Protein AF-A0A556C5S2-F1 (afdb_monomer_lite)

Structure (mmCIF, N/CA/C/O backbone):
data_AF-A0A556C5S2-F1
#
_entry.id   AF-A0A556C5S2-F1
#
loop_
_atom_site.group_PDB
_atom_site.id
_atom_site.type_symbol
_atom_site.label_atom_id
_atom_site.label_alt_id
_atom_site.label_comp_id
_atom_site.label_asym_id
_atom_site.label_entity_id
_atom_site.label_seq_id
_atom_site.pdbx_PDB_ins_code
_atom_site.Cartn_x
_atom_site.Cartn_y
_atom_site.Cartn_z
_atom_site.occupancy
_atom_site.B_iso_or_equiv
_atom_site.auth_seq_id
_atom_site.auth_comp_id
_atom_site.auth_asym_id
_atom_site.auth_atom_id
_atom_site.pdbx_PDB_model_num
ATOM 1 N N . MET A 1 1 ? 40.911 -49.794 43.226 1.00 36.56 1 MET A N 1
ATOM 2 C CA . MET A 1 1 ? 41.408 -48.899 42.159 1.00 36.56 1 MET A CA 1
ATOM 3 C C . MET A 1 1 ? 40.813 -49.368 40.838 1.00 36.56 1 MET A C 1
ATOM 5 O O . MET A 1 1 ? 40.883 -50.561 40.604 1.00 36.56 1 MET A O 1
ATOM 9 N N . LEU A 1 2 ? 40.166 -48.443 40.106 1.00 33.31 2 LEU A N 1
ATOM 10 C CA . LEU A 1 2 ? 39.934 -48.331 38.644 1.00 33.31 2 LEU A CA 1
ATOM 11 C C . LEU A 1 2 ? 39.933 -49.616 37.773 1.00 33.31 2 LEU A C 1
ATOM 13 O O . LEU A 1 2 ? 40.847 -50.414 37.868 1.00 33.31 2 LEU A O 1
ATOM 17 N N . ALA A 1 3 ? 39.048 -49.847 36.799 1.00 37.06 3 ALA A N 1
ATOM 18 C CA . ALA A 1 3 ? 38.045 -49.021 36.130 1.00 37.06 3 ALA A CA 1
ATOM 19 C C . ALA A 1 3 ? 37.065 -49.948 35.378 1.00 37.06 3 ALA A C 1
ATOM 21 O O . ALA A 1 3 ? 37.496 -50.888 34.716 1.00 37.06 3 ALA A O 1
ATOM 22 N N . ALA A 1 4 ? 35.763 -49.660 35.432 1.00 37.03 4 ALA A N 1
ATOM 23 C CA . ALA A 1 4 ? 34.774 -50.252 34.535 1.00 37.03 4 ALA A CA 1
ATOM 24 C C . ALA A 1 4 ? 34.407 -49.207 33.471 1.00 37.03 4 ALA A C 1
ATOM 26 O O . ALA A 1 4 ? 33.633 -48.288 33.726 1.00 37.03 4 ALA A O 1
ATOM 27 N N . CYS A 1 5 ? 35.011 -49.328 32.290 1.00 39.31 5 CYS A N 1
ATOM 28 C CA . CYS A 1 5 ? 34.626 -48.593 31.089 1.00 39.31 5 CYS A CA 1
ATOM 29 C C . CYS A 1 5 ? 33.773 -49.514 30.221 1.00 39.31 5 CYS A C 1
ATOM 31 O O . CYS A 1 5 ? 34.324 -50.400 29.579 1.00 39.31 5 CYS A O 1
ATOM 33 N N . ALA A 1 6 ? 32.459 -49.298 30.190 1.00 42.72 6 ALA A N 1
ATOM 34 C CA . ALA A 1 6 ? 31.606 -49.628 29.047 1.00 42.72 6 ALA A CA 1
ATOM 35 C C . ALA A 1 6 ? 30.166 -49.203 29.338 1.00 42.72 6 ALA A C 1
ATOM 37 O O . ALA A 1 6 ? 29.464 -49.928 30.029 1.00 42.72 6 ALA A O 1
ATOM 38 N N . ILE A 1 7 ? 29.709 -48.093 28.751 1.00 46.59 7 ILE A N 1
ATOM 39 C CA . ILE A 1 7 ? 28.380 -48.049 28.125 1.00 46.59 7 ILE A CA 1
ATOM 40 C C . ILE A 1 7 ? 28.509 -47.218 26.844 1.00 46.59 7 ILE A C 1
ATOM 42 O O . ILE A 1 7 ? 28.596 -45.991 26.870 1.00 46.59 7 ILE A O 1
ATOM 46 N N . LEU A 1 8 ? 28.542 -47.925 25.715 1.00 37.91 8 LEU A N 1
ATOM 47 C CA . LEU A 1 8 ? 28.258 -47.392 24.388 1.00 37.91 8 LEU A CA 1
ATOM 48 C C . LEU A 1 8 ? 26.790 -46.951 24.361 1.00 37.91 8 LEU A C 1
ATOM 50 O O . LEU A 1 8 ? 25.894 -47.785 24.262 1.00 37.91 8 LEU A O 1
ATOM 54 N N . PHE A 1 9 ? 26.534 -45.646 24.433 1.00 40.34 9 PHE A N 1
ATOM 55 C CA . PHE A 1 9 ? 25.239 -45.099 24.040 1.00 40.34 9 PHE A CA 1
ATOM 56 C C . PHE A 1 9 ? 25.239 -44.868 22.527 1.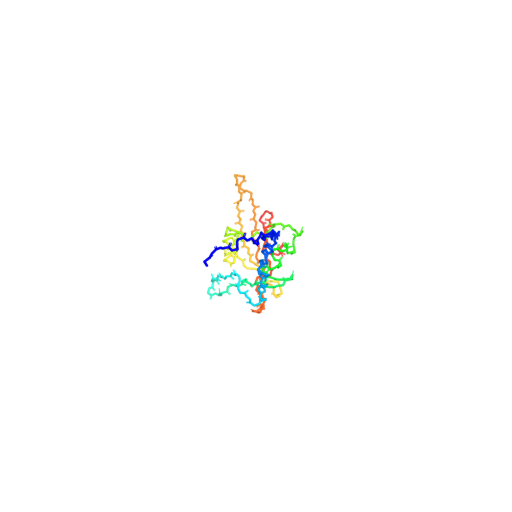00 40.34 9 PHE A C 1
ATOM 58 O O . PHE A 1 9 ? 25.646 -43.820 22.031 1.00 40.34 9 PHE A O 1
ATOM 65 N N . THR A 1 10 ? 24.740 -45.854 21.783 1.00 47.59 10 THR A N 1
ATOM 66 C CA . THR A 1 10 ? 24.190 -45.642 20.440 1.00 47.59 10 THR A CA 1
ATOM 67 C C . THR A 1 10 ? 22.848 -44.922 20.580 1.00 47.59 10 THR A C 1
ATOM 69 O O . THR A 1 10 ? 21.783 -45.533 20.546 1.00 47.59 10 THR A O 1
ATOM 72 N N . GLY A 1 11 ? 22.905 -43.611 20.813 1.00 40.44 11 GLY A N 1
ATOM 73 C CA . GLY A 1 11 ? 21.749 -42.721 20.785 1.00 40.44 11 GLY A CA 1
ATOM 74 C C . GLY A 1 11 ? 21.577 -42.156 19.384 1.00 40.44 11 GLY A C 1
ATOM 75 O O . GLY A 1 11 ? 22.234 -41.188 19.013 1.00 40.44 11 GLY A O 1
ATOM 76 N N . VAL A 1 12 ? 20.715 -42.802 18.604 1.00 48.66 12 VAL A N 1
ATOM 77 C CA . VAL A 1 12 ? 20.271 -42.359 17.282 1.00 48.66 12 VAL A CA 1
ATOM 78 C C . VAL A 1 12 ? 19.737 -40.932 17.392 1.00 48.66 12 VAL A C 1
ATOM 80 O O . VAL A 1 12 ? 18.903 -40.630 18.246 1.00 48.66 12 VAL A O 1
ATOM 83 N N . GLY A 1 13 ? 20.260 -40.051 16.542 1.00 45.00 13 GLY A N 1
ATOM 84 C CA . GLY A 1 13 ? 19.882 -38.651 16.504 1.00 45.00 13 GLY A CA 1
ATOM 85 C C . GLY A 1 13 ? 18.389 -38.466 16.263 1.00 45.00 13 GLY A C 1
ATOM 86 O O . GLY A 1 13 ? 17.828 -38.989 15.308 1.00 45.00 13 GLY A O 1
ATOM 87 N N . LEU A 1 14 ? 17.778 -37.643 17.104 1.00 43.16 14 LEU A N 1
ATOM 88 C CA . LEU A 1 14 ? 16.599 -36.870 16.757 1.00 43.16 14 LEU A CA 1
ATOM 89 C C . LEU A 1 14 ? 16.687 -35.549 17.529 1.00 43.16 14 LEU A C 1
ATOM 91 O O . LEU A 1 14 ? 15.924 -35.283 18.454 1.00 43.16 14 LEU A O 1
ATOM 95 N N . SER A 1 15 ? 17.635 -34.690 17.137 1.00 42.41 15 SER A N 1
ATOM 96 C CA . SER A 1 15 ? 17.422 -33.252 17.308 1.00 42.41 15 SER A CA 1
ATOM 97 C C . SER A 1 15 ? 16.277 -32.885 16.375 1.00 42.41 15 SER A C 1
ATOM 99 O O . SER A 1 15 ? 16.478 -32.469 15.237 1.00 42.41 15 SER A O 1
ATOM 101 N N . ALA A 1 16 ? 15.047 -33.113 16.833 1.00 44.84 16 ALA A N 1
ATOM 102 C CA . ALA A 1 16 ? 13.937 -32.331 16.348 1.00 44.84 16 ALA A CA 1
ATOM 103 C C . ALA A 1 16 ? 14.268 -30.899 16.766 1.00 44.84 16 ALA A C 1
ATOM 105 O O . ALA A 1 16 ? 14.037 -30.508 17.910 1.00 44.84 16 ALA A O 1
ATOM 106 N N . ASP A 1 17 ? 14.869 -30.144 15.848 1.00 46.56 17 ASP A N 1
ATOM 107 C CA . ASP A 1 17 ? 14.820 -28.693 15.866 1.00 46.56 17 ASP A CA 1
ATOM 108 C C . ASP A 1 17 ? 13.334 -28.322 15.848 1.00 46.56 17 ASP A C 1
ATOM 110 O O . ASP A 1 17 ? 12.724 -28.093 14.800 1.00 46.56 17 ASP A O 1
ATOM 114 N N . ILE A 1 18 ? 12.715 -28.320 17.030 1.00 49.09 18 ILE A N 1
ATOM 115 C CA . ILE A 1 18 ? 11.437 -27.674 17.273 1.00 49.09 18 ILE A CA 1
ATOM 116 C C . ILE A 1 18 ? 11.760 -26.193 17.142 1.00 49.09 18 ILE A C 1
ATOM 118 O O . ILE A 1 18 ? 12.016 -25.493 18.120 1.00 49.09 18 ILE A O 1
ATOM 122 N N . GLN A 1 19 ? 11.812 -25.717 15.898 1.00 41.53 19 GLN A N 1
ATOM 123 C CA . GLN A 1 19 ? 11.779 -24.295 15.640 1.00 41.53 19 GLN A CA 1
ATOM 124 C C . GLN A 1 19 ? 10.515 -23.787 16.336 1.00 41.53 19 GLN A C 1
ATOM 126 O O . GLN A 1 19 ? 9.430 -24.322 16.069 1.00 41.53 19 GLN A O 1
ATO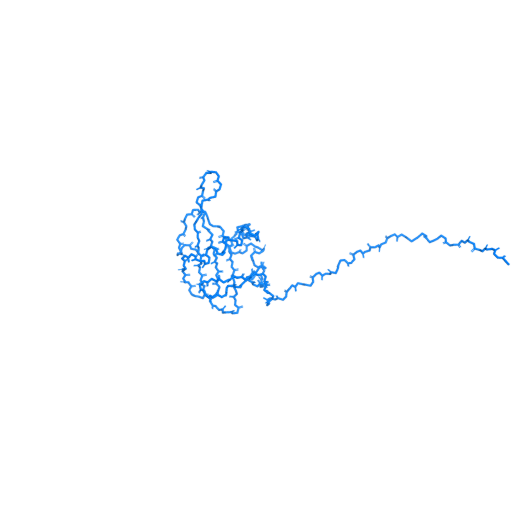M 131 N N . PRO A 1 20 ? 10.622 -22.824 17.268 1.00 50.91 20 PRO A N 1
ATOM 132 C CA . PRO A 1 20 ? 9.451 -22.298 17.940 1.00 50.91 20 PRO A CA 1
ATOM 133 C C . PRO A 1 20 ? 8.483 -21.840 16.856 1.00 50.91 20 PRO A C 1
ATOM 135 O O . PRO A 1 20 ? 8.859 -21.066 15.975 1.00 50.91 20 PRO A O 1
ATOM 138 N N . VAL A 1 21 ? 7.255 -22.367 16.885 1.00 56.72 21 VAL A N 1
ATOM 139 C CA . VAL A 1 21 ? 6.192 -21.948 15.972 1.00 56.72 21 VAL A CA 1
ATOM 140 C C . VAL A 1 21 ? 6.058 -20.442 16.139 1.00 56.72 21 VAL A C 1
ATOM 142 O O . VAL A 1 21 ? 5.541 -19.969 17.150 1.00 56.72 21 VAL A O 1
ATOM 145 N N . GLU A 1 22 ? 6.592 -19.692 15.178 1.00 59.31 22 GLU A N 1
ATOM 146 C CA . GLU A 1 22 ? 6.669 -18.242 15.249 1.00 59.31 22 GLU A CA 1
ATOM 147 C C . GLU A 1 22 ? 5.240 -17.713 15.425 1.00 59.31 22 GLU A C 1
ATOM 149 O O . GLU A 1 22 ? 4.379 -17.857 14.545 1.00 59.31 22 GLU A O 1
ATOM 154 N N . ALA A 1 23 ? 4.944 -17.194 16.619 1.00 70.81 23 ALA A N 1
ATOM 155 C CA . ALA A 1 23 ? 3.593 -16.802 16.974 1.00 70.81 23 ALA A CA 1
ATOM 156 C C . ALA A 1 23 ? 3.117 -15.733 15.985 1.00 70.81 23 ALA A C 1
ATOM 158 O O . ALA A 1 23 ? 3.721 -14.666 15.853 1.00 70.81 23 ALA A O 1
ATOM 159 N N . LYS A 1 24 ? 2.025 -16.018 15.264 1.00 72.00 24 LYS A N 1
ATOM 160 C CA . LYS A 1 24 ? 1.499 -15.084 14.263 1.00 72.00 24 LYS A CA 1
ATOM 161 C C . LYS A 1 24 ? 1.195 -13.738 14.937 1.00 72.00 24 LYS A C 1
ATOM 163 O O . LYS A 1 24 ? 0.477 -13.720 15.940 1.00 72.00 24 LYS A O 1
ATOM 168 N N . PRO A 1 25 ? 1.678 -12.609 14.385 1.00 82.56 25 PRO A N 1
ATOM 169 C CA . PRO A 1 25 ? 1.417 -11.298 14.961 1.00 82.56 25 PRO A CA 1
ATOM 170 C C . PRO A 1 25 ? -0.085 -11.026 15.089 1.00 82.56 25 PRO A C 1
ATOM 172 O O . PRO A 1 25 ? -0.876 -11.379 14.210 1.00 82.56 25 PRO A O 1
ATOM 175 N N . LYS A 1 26 ? -0.491 -10.342 16.164 1.00 83.75 26 LYS A N 1
ATOM 176 C CA . LYS A 1 26 ? -1.882 -9.904 16.342 1.00 83.75 26 LYS A CA 1
ATOM 177 C C . LYS A 1 26 ? -2.275 -8.936 15.219 1.00 83.75 26 LYS A C 1
ATOM 179 O O . LYS A 1 26 ? -1.449 -8.196 14.687 1.00 83.75 26 LYS A O 1
ATOM 184 N N . SER A 1 27 ? -3.564 -8.867 14.885 1.00 78.75 27 SER A N 1
ATOM 185 C CA . SER A 1 27 ? -4.074 -7.960 13.837 1.00 78.75 27 SER A CA 1
ATOM 186 C C . SER A 1 27 ? -3.800 -6.474 14.124 1.00 78.75 27 SER A C 1
ATOM 188 O O . SER A 1 27 ? -3.775 -5.659 13.198 1.00 78.75 27 SER A O 1
ATOM 190 N N . SER A 1 28 ? -3.555 -6.124 15.390 1.00 80.50 28 SER A N 1
ATOM 191 C CA . SER A 1 28 ? -3.133 -4.800 15.842 1.00 80.50 28 SER A CA 1
ATOM 192 C C . SER A 1 28 ? -1.649 -4.503 15.596 1.00 80.50 28 SER A C 1
ATOM 194 O O . SER A 1 28 ? -1.299 -3.323 15.552 1.00 80.50 28 SER A O 1
ATOM 196 N N . THR A 1 29 ? -0.790 -5.503 15.379 1.00 87.75 29 THR A N 1
ATOM 197 C CA . THR A 1 29 ? 0.650 -5.302 15.162 1.00 87.75 29 THR A CA 1
ATOM 198 C C . THR A 1 29 ? 0.894 -4.427 13.936 1.00 87.75 29 THR A C 1
ATOM 200 O O . THR A 1 29 ? 0.391 -4.705 12.844 1.00 87.75 29 THR A O 1
ATOM 203 N N . VAL A 1 30 ? 1.656 -3.347 14.117 1.00 87.56 30 VAL A N 1
ATOM 204 C CA . VAL A 1 30 ? 2.048 -2.429 13.043 1.00 87.56 30 VAL A CA 1
ATOM 205 C C . VAL A 1 30 ? 3.231 -3.024 12.288 1.00 87.56 30 VAL A C 1
ATOM 207 O O . VAL A 1 30 ? 4.273 -3.277 12.874 1.00 87.56 30 VAL A O 1
ATOM 210 N N . MET A 1 31 ? 3.068 -3.223 10.981 1.00 88.50 31 MET A N 1
ATOM 211 C CA . MET A 1 31 ? 4.098 -3.782 10.096 1.00 88.50 31 MET A CA 1
ATOM 212 C C . MET A 1 31 ? 4.843 -2.692 9.322 1.00 88.50 31 MET A C 1
ATOM 214 O O . MET A 1 31 ? 5.988 -2.875 8.927 1.00 88.50 31 MET A O 1
ATOM 218 N N . TRP A 1 32 ? 4.180 -1.564 9.056 1.00 87.50 32 TRP A N 1
ATOM 219 C CA . TRP A 1 32 ? 4.777 -0.412 8.385 1.00 87.50 32 TRP A CA 1
ATOM 220 C C . TRP A 1 32 ? 4.011 0.861 8.740 1.00 87.50 32 TRP A C 1
ATOM 222 O O . TRP A 1 32 ? 2.794 0.832 8.935 1.00 87.50 32 TRP A O 1
ATOM 232 N N . SER A 1 33 ? 4.705 1.995 8.800 1.00 86.38 33 SER A N 1
ATOM 233 C CA . SER A 1 33 ? 4.067 3.300 8.949 1.00 86.38 33 SER A CA 1
ATOM 234 C C . SER A 1 33 ? 4.810 4.389 8.177 1.00 86.38 33 SER A C 1
ATOM 236 O O . SER A 1 33 ? 6.010 4.287 7.925 1.00 86.38 33 SER A O 1
ATOM 238 N N . ALA A 1 34 ? 4.089 5.438 7.786 1.00 84.94 34 ALA A N 1
ATOM 239 C CA . ALA A 1 34 ? 4.675 6.629 7.183 1.00 84.94 34 ALA A CA 1
ATOM 240 C C . ALA A 1 34 ? 3.869 7.882 7.521 1.00 84.94 34 ALA A C 1
ATOM 242 O O . ALA A 1 34 ? 2.639 7.857 7.572 1.00 84.94 34 ALA A O 1
ATOM 243 N N . LYS A 1 35 ? 4.562 9.010 7.682 1.00 84.50 35 LYS A N 1
ATOM 244 C CA . LYS A 1 35 ? 3.937 10.335 7.723 1.00 84.50 35 LYS A CA 1
ATOM 245 C C . LYS A 1 35 ? 3.612 10.790 6.300 1.00 84.50 35 LYS A C 1
ATOM 247 O O . LYS A 1 35 ? 4.497 10.845 5.450 1.00 84.50 35 LYS A O 1
ATOM 252 N N . ILE A 1 36 ? 2.343 11.101 6.058 1.00 78.00 36 ILE A N 1
ATOM 253 C CA . ILE A 1 36 ? 1.774 11.525 4.777 1.00 78.00 36 ILE A CA 1
ATOM 254 C C . ILE A 1 36 ? 0.917 12.765 5.041 1.00 78.00 36 ILE A C 1
ATOM 256 O O . ILE A 1 36 ? -0.117 12.665 5.704 1.00 78.00 36 ILE A O 1
ATOM 260 N N . LYS A 1 37 ? 1.329 13.934 4.531 1.00 75.06 37 LYS A N 1
ATOM 261 C CA . LYS A 1 37 ? 0.588 15.209 4.669 1.00 75.06 37 LYS A CA 1
ATOM 262 C C . LYS A 1 37 ? 0.128 15.479 6.118 1.00 75.06 37 LYS A C 1
ATOM 264 O O . LYS A 1 37 ? -1.057 15.670 6.378 1.00 75.06 37 LYS A O 1
ATOM 269 N N . GLY A 1 38 ? 1.055 15.366 7.073 1.00 78.75 38 GLY A N 1
ATOM 270 C CA . GLY A 1 38 ? 0.797 15.559 8.510 1.00 78.75 38 GLY A CA 1
ATOM 271 C C . GLY A 1 38 ? 0.060 14.413 9.223 1.00 78.75 38 GLY A C 1
ATOM 272 O O . GLY A 1 38 ? -0.063 14.435 10.443 1.00 78.75 38 GLY A O 1
ATOM 273 N N . LYS A 1 39 ? -0.403 13.376 8.511 1.00 78.81 39 LYS A N 1
ATOM 274 C CA . LYS A 1 39 ? -1.126 12.226 9.088 1.00 78.81 39 LYS A CA 1
ATOM 275 C C . LYS A 1 39 ? -0.279 10.957 9.036 1.00 78.81 39 LYS A C 1
ATOM 277 O O . LYS A 1 39 ? 0.490 10.758 8.102 1.00 78.81 39 LYS A O 1
ATOM 282 N N . THR A 1 40 ? -0.423 10.071 10.020 1.00 83.31 40 THR A N 1
ATOM 283 C CA . THR A 1 40 ? 0.257 8.766 10.005 1.00 83.31 40 THR A CA 1
ATOM 284 C C . THR A 1 40 ? -0.578 7.749 9.220 1.00 83.31 40 THR A C 1
ATOM 286 O O . THR A 1 40 ? -1.704 7.437 9.603 1.00 83.31 40 THR A O 1
ATOM 289 N N . ALA A 1 41 ? -0.024 7.222 8.130 1.00 83.50 41 ALA A N 1
ATOM 290 C CA . ALA A 1 41 ? -0.505 6.015 7.468 1.00 83.50 41 ALA A CA 1
ATOM 291 C C . ALA A 1 41 ? 0.130 4.790 8.136 1.00 83.50 41 ALA A C 1
ATOM 293 O O . ALA A 1 41 ? 1.321 4.799 8.439 1.00 83.50 41 ALA A O 1
ATOM 294 N N . ILE A 1 42 ? -0.663 3.748 8.373 1.00 86.12 42 ILE A N 1
ATOM 295 C CA . ILE A 1 42 ? -0.280 2.540 9.102 1.00 86.12 42 ILE A CA 1
ATOM 296 C C . ILE A 1 42 ? -0.748 1.314 8.311 1.00 86.12 42 ILE A C 1
ATOM 298 O O . ILE A 1 42 ? -1.925 1.165 7.970 1.00 86.12 42 ILE A O 1
ATOM 302 N N . LEU A 1 43 ? 0.182 0.402 8.061 1.00 86.62 43 LEU A N 1
ATOM 303 C CA . LEU A 1 43 ? -0.088 -0.971 7.667 1.00 86.62 43 LEU A CA 1
ATOM 304 C C . LEU A 1 43 ? 0.028 -1.849 8.910 1.00 86.62 43 LEU A C 1
ATOM 306 O O . LEU A 1 43 ? 1.063 -1.859 9.573 1.00 86.62 43 LEU A O 1
ATOM 310 N N . ARG A 1 44 ? -1.023 -2.609 9.205 1.00 86.69 44 ARG A N 1
ATOM 311 C CA . ARG A 1 44 ? -1.015 -3.617 10.270 1.00 86.69 44 ARG A CA 1
ATOM 312 C C . ARG A 1 44 ? -0.948 -5.020 9.683 1.00 86.69 44 ARG A C 1
ATOM 314 O O . ARG A 1 44 ? -1.202 -5.185 8.488 1.00 86.69 44 ARG A O 1
ATOM 321 N N . TYR A 1 45 ? -0.672 -6.018 10.521 1.00 85.75 45 TYR A N 1
ATOM 322 C CA . TYR A 1 45 ? -0.682 -7.424 10.111 1.00 85.75 45 TYR A CA 1
ATOM 323 C C . TYR A 1 45 ? -2.018 -7.807 9.453 1.00 85.75 45 TYR A C 1
ATOM 325 O O . TYR A 1 45 ? -2.045 -8.432 8.391 1.00 85.75 45 TYR A O 1
ATOM 333 N N . GLY A 1 46 ? -3.123 -7.312 10.019 1.00 85.56 46 GLY A N 1
ATOM 334 C CA . GLY A 1 46 ? -4.455 -7.408 9.430 1.00 85.56 46 GLY A CA 1
ATOM 335 C C . GLY A 1 46 ? -5.017 -8.827 9.382 1.00 85.56 46 GLY A C 1
ATOM 336 O O . GLY A 1 46 ? -4.674 -9.672 10.202 1.00 85.56 46 GLY A O 1
ATOM 337 N N . THR A 1 47 ? -5.926 -9.073 8.441 1.00 83.31 47 THR A N 1
ATOM 338 C CA . THR A 1 47 ? -6.611 -10.362 8.237 1.00 83.31 47 THR A CA 1
ATOM 339 C C . THR A 1 47 ? -6.491 -10.800 6.776 1.00 83.31 47 THR A C 1
ATOM 341 O O . THR A 1 47 ? -5.905 -10.103 5.951 1.00 83.31 47 THR A O 1
ATOM 344 N N . LYS A 1 48 ? -7.104 -11.927 6.392 1.00 82.06 48 LYS A N 1
ATOM 345 C CA . LYS A 1 48 ? -7.205 -12.317 4.972 1.00 82.06 48 LYS A CA 1
ATOM 346 C C . LYS A 1 48 ? -7.943 -11.285 4.099 1.00 82.06 48 LYS A C 1
ATOM 348 O O . LYS A 1 48 ? -7.781 -11.309 2.883 1.00 82.06 48 LYS A O 1
ATOM 353 N N . ASN A 1 49 ? -8.713 -10.3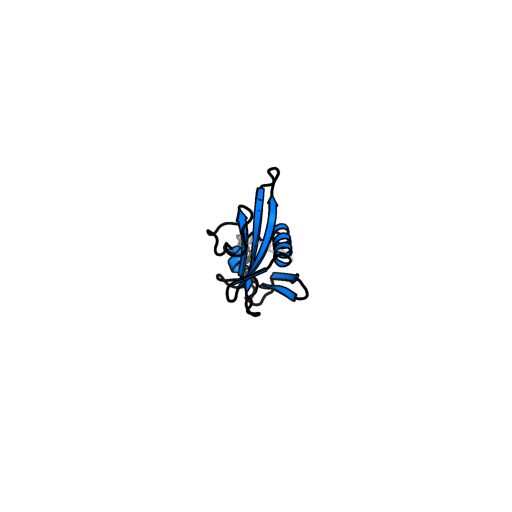78 4.706 1.00 80.38 49 ASN A N 1
ATOM 354 C CA . ASN A 1 49 ? -9.547 -9.396 4.009 1.00 80.38 49 ASN A CA 1
ATOM 355 C C . ASN A 1 49 ? -8.917 -7.993 3.926 1.00 80.38 49 ASN A C 1
ATOM 357 O O . ASN A 1 49 ? -9.380 -7.174 3.138 1.00 80.38 49 ASN A O 1
ATOM 361 N N . TRP A 1 50 ? -7.902 -7.683 4.742 1.00 83.31 50 TRP A N 1
ATOM 362 C CA . TRP A 1 50 ? -7.240 -6.371 4.752 1.00 83.31 50 TRP A CA 1
ATOM 363 C C . TRP A 1 50 ? -5.854 -6.425 5.412 1.00 83.31 50 TRP A C 1
ATOM 365 O O . TRP A 1 50 ? -5.582 -7.307 6.223 1.00 83.31 50 TRP A O 1
ATOM 375 N N . GLY A 1 51 ? -4.993 -5.443 5.140 1.00 84.25 51 GLY A N 1
ATOM 376 C CA . GLY A 1 51 ? -3.685 -5.321 5.791 1.00 84.25 51 GLY A CA 1
ATOM 377 C C . GLY A 1 51 ? -2.605 -6.208 5.174 1.00 84.25 51 GLY A C 1
ATOM 378 O O . GLY A 1 51 ? -2.738 -6.702 4.055 1.00 84.25 51 GLY A O 1
ATOM 379 N N . TYR A 1 52 ? -1.506 -6.393 5.902 1.00 86.44 52 TYR A N 1
ATOM 380 C CA . TYR A 1 52 ? -0.311 -7.084 5.411 1.00 86.44 52 TYR A CA 1
ATOM 381 C C . TYR A 1 52 ? -0.617 -8.519 4.970 1.00 86.44 52 TYR A C 1
ATOM 383 O O . TYR A 1 52 ? -0.188 -8.932 3.897 1.00 86.44 52 TYR A O 1
ATOM 391 N N . THR A 1 53 ? -1.426 -9.252 5.739 1.00 85.69 53 THR A N 1
ATOM 392 C CA . THR A 1 53 ? -1.846 -10.624 5.416 1.00 85.69 53 THR A CA 1
ATOM 393 C C . THR A 1 53 ? -2.625 -10.688 4.104 1.00 85.69 53 THR A C 1
ATOM 395 O O . THR A 1 53 ? -2.377 -11.571 3.286 1.00 85.69 53 THR A O 1
ATOM 398 N N . HIS A 1 54 ? -3.541 -9.748 3.862 1.00 83.44 54 HIS A N 1
ATOM 399 C CA . HIS A 1 54 ? -4.294 -9.677 2.608 1.00 83.44 54 HIS A CA 1
ATOM 400 C C . HIS A 1 54 ? -3.392 -9.383 1.404 1.00 83.44 54 HIS A C 1
ATOM 402 O O . HIS A 1 54 ? -3.510 -10.037 0.370 1.00 83.44 54 HIS A O 1
ATOM 408 N N . ILE A 1 55 ? -2.456 -8.443 1.558 1.00 85.50 55 ILE A N 1
ATOM 409 C CA . ILE A 1 55 ? -1.484 -8.063 0.522 1.00 85.50 55 ILE A CA 1
ATOM 410 C C . ILE A 1 55 ? -0.541 -9.233 0.218 1.00 85.50 55 ILE A C 1
ATOM 412 O O . ILE A 1 55 ? -0.385 -9.595 -0.944 1.00 85.50 55 ILE A O 1
ATOM 416 N N . LYS A 1 56 ? 0.001 -9.896 1.250 1.00 81.94 56 LYS A N 1
ATOM 417 C CA . LYS A 1 56 ? 0.851 -11.091 1.110 1.00 81.94 56 LYS A CA 1
ATOM 418 C C . LYS A 1 56 ? 0.135 -12.223 0.365 1.00 81.94 56 LYS A C 1
ATOM 420 O O . LYS A 1 56 ? 0.767 -12.948 -0.391 1.00 81.94 56 LYS A O 1
ATOM 425 N N . ARG A 1 57 ? -1.184 -12.359 0.547 1.00 79.50 57 ARG A N 1
ATOM 426 C CA . ARG A 1 57 ? -2.027 -13.349 -0.154 1.00 79.50 57 ARG A CA 1
ATOM 427 C C . ARG A 1 57 ? -2.496 -12.900 -1.545 1.00 79.50 57 ARG A C 1
ATOM 429 O O . ARG A 1 57 ? -3.251 -13.627 -2.183 1.00 79.50 57 ARG A O 1
ATOM 436 N N . GLY A 1 58 ? -2.073 -11.728 -2.018 1.00 76.38 58 GLY A N 1
ATOM 437 C CA . GLY A 1 58 ? -2.338 -11.259 -3.377 1.00 76.38 58 GLY A CA 1
ATOM 438 C C . GLY A 1 58 ? -3.637 -10.474 -3.578 1.00 76.38 58 GLY A C 1
ATOM 439 O O . GLY A 1 58 ? -3.974 -10.211 -4.727 1.00 76.38 58 GLY A O 1
ATOM 440 N N . GLY A 1 59 ? -4.339 -10.087 -2.507 1.00 70.81 59 GLY A N 1
ATOM 441 C CA . GLY A 1 59 ? -5.472 -9.150 -2.518 1.00 70.81 59 GLY A CA 1
ATOM 442 C C . GLY A 1 59 ? -6.521 -9.288 -3.642 1.00 70.81 59 GLY A C 1
ATOM 443 O O . GLY A 1 59 ? -6.649 -10.319 -4.296 1.00 70.81 59 GLY A O 1
ATOM 444 N N . THR A 1 60 ? -7.328 -8.247 -3.883 1.00 61.91 60 THR A N 1
ATOM 445 C CA . THR A 1 60 ? -8.314 -8.196 -4.992 1.00 61.91 60 THR A CA 1
ATOM 446 C C . THR A 1 60 ? -7.674 -7.946 -6.368 1.00 61.91 60 THR A C 1
ATOM 448 O O . THR A 1 60 ? -8.145 -7.104 -7.134 1.00 61.91 60 THR A O 1
ATOM 451 N N . HIS A 1 61 ? -6.604 -8.670 -6.716 1.00 57.00 61 HIS A N 1
ATOM 452 C CA . HIS A 1 61 ? -6.145 -8.735 -8.105 1.00 57.00 61 HIS A CA 1
ATOM 453 C C . HIS A 1 61 ? -5.519 -10.091 -8.464 1.00 57.00 61 HIS A C 1
ATOM 455 O O . HIS A 1 61 ? -4.324 -10.326 -8.301 1.00 57.00 61 HIS A O 1
ATOM 461 N N . GLY A 1 62 ? -6.354 -11.004 -8.977 1.00 54.66 62 GLY A N 1
ATOM 462 C CA . GLY A 1 62 ? -5.917 -12.205 -9.701 1.00 54.66 62 GLY A CA 1
ATOM 463 C C . GLY A 1 62 ? -5.000 -13.173 -8.944 1.00 54.66 62 GLY A C 1
ATOM 464 O O . GLY A 1 62 ? -4.325 -13.962 -9.597 1.00 54.66 62 GLY A O 1
ATOM 465 N N . ARG A 1 63 ? -4.935 -13.105 -7.602 1.00 53.69 63 ARG A N 1
ATOM 466 C CA . ARG A 1 63 ? -4.039 -13.915 -6.747 1.00 53.69 63 ARG A CA 1
ATOM 467 C C . ARG A 1 63 ? -2.549 -13.823 -7.137 1.00 53.69 63 ARG A C 1
ATOM 469 O O . ARG A 1 63 ? -1.784 -14.736 -6.843 1.00 53.69 63 ARG A O 1
ATOM 476 N N . LYS A 1 64 ? -2.126 -12.739 -7.802 1.00 52.16 64 LYS A N 1
ATOM 477 C CA . LYS A 1 64 ? -0.765 -12.577 -8.349 1.00 52.16 64 LYS A CA 1
ATOM 478 C C . LY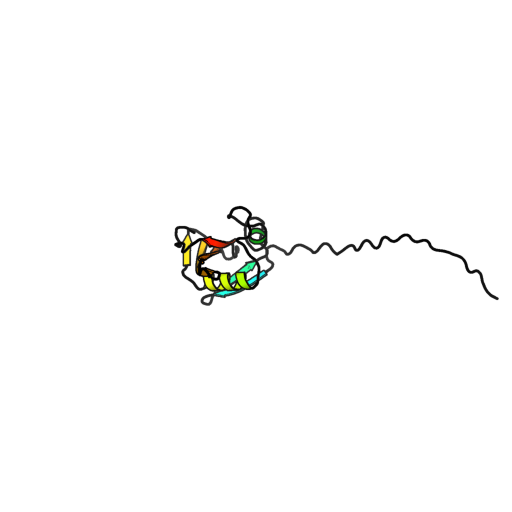S A 1 64 ? -0.029 -11.366 -7.769 1.00 52.16 64 LYS A C 1
ATOM 480 O O . LYS A 1 64 ? -0.629 -10.414 -7.278 1.00 52.16 64 LYS A O 1
ATOM 485 N N . PHE A 1 65 ? 1.301 -11.427 -7.868 1.00 50.19 65 PHE A N 1
ATOM 486 C CA . PHE A 1 65 ? 2.339 -10.595 -7.237 1.00 50.19 65 PHE A CA 1
ATOM 487 C C . PHE A 1 65 ? 2.343 -9.082 -7.537 1.00 50.19 65 PHE A C 1
ATOM 489 O O . PHE A 1 65 ? 3.356 -8.423 -7.323 1.00 50.19 65 PHE A O 1
ATOM 496 N N . ASN A 1 66 ? 1.233 -8.465 -7.953 1.00 59.62 66 ASN A N 1
ATOM 497 C CA . ASN A 1 66 ? 1.189 -7.000 -8.051 1.00 59.62 66 ASN A CA 1
ATOM 498 C C . ASN A 1 66 ? 1.257 -6.308 -6.674 1.00 59.62 66 ASN A C 1
ATOM 500 O O . ASN A 1 66 ? 1.390 -5.091 -6.624 1.00 59.62 66 ASN A O 1
ATOM 504 N N . HIS A 1 67 ? 1.215 -7.080 -5.585 1.00 68.19 67 HIS A N 1
ATOM 505 C CA . HIS A 1 67 ? 1.264 -6.686 -4.177 1.00 68.19 67 HIS A CA 1
ATOM 506 C C . HIS A 1 67 ? 2.663 -6.834 -3.552 1.00 68.19 67 HIS A C 1
ATOM 508 O O . HIS A 1 67 ? 2.821 -7.371 -2.456 1.00 68.19 67 HIS A O 1
ATOM 514 N N . GLU A 1 68 ? 3.692 -6.402 -4.276 1.00 72.00 68 GLU A N 1
ATOM 515 C CA . GLU A 1 68 ? 5.087 -6.569 -3.873 1.00 72.00 68 GLU A CA 1
ATOM 516 C C . GLU A 1 68 ? 5.380 -5.899 -2.514 1.00 72.00 68 GLU A C 1
ATOM 518 O O . GLU A 1 68 ? 5.002 -4.754 -2.275 1.00 72.00 68 GLU A O 1
ATOM 523 N N . LEU A 1 69 ? 6.051 -6.625 -1.613 1.00 79.00 69 LEU A N 1
ATOM 524 C CA . LEU A 1 69 ? 6.348 -6.180 -0.242 1.00 79.00 69 LEU A CA 1
ATOM 525 C C . LEU A 1 69 ? 7.776 -5.646 -0.065 1.00 79.00 69 LEU A C 1
ATOM 527 O O . LEU A 1 69 ? 8.162 -5.279 1.048 1.00 79.00 69 LEU A O 1
ATOM 531 N N . THR A 1 70 ? 8.567 -5.612 -1.140 1.00 81.38 70 THR A N 1
ATOM 532 C CA . THR A 1 70 ? 9.963 -5.167 -1.109 1.00 81.38 70 THR A CA 1
ATOM 533 C C . THR A 1 70 ? 10.074 -3.711 -0.658 1.00 81.38 70 THR A C 1
ATOM 535 O O . THR A 1 70 ? 9.145 -2.908 -0.797 1.00 81.38 70 THR A O 1
ATOM 538 N N . ARG A 1 71 ? 11.248 -3.318 -0.149 1.00 83.06 71 ARG A N 1
ATOM 539 C CA . ARG A 1 71 ? 11.518 -1.915 0.223 1.00 83.06 71 ARG A CA 1
ATOM 540 C C . ARG A 1 71 ? 11.268 -0.955 -0.947 1.00 83.06 71 ARG A C 1
ATOM 542 O O . ARG A 1 71 ? 10.804 0.164 -0.733 1.00 83.06 71 ARG A O 1
ATOM 549 N N . ALA A 1 72 ? 11.547 -1.386 -2.178 1.00 82.44 72 ALA A N 1
ATOM 550 C CA . ALA A 1 72 ? 11.272 -0.609 -3.382 1.00 82.44 72 ALA A CA 1
ATOM 551 C C . ALA A 1 72 ? 9.765 -0.372 -3.563 1.00 82.44 72 ALA A C 1
ATOM 553 O O . ALA A 1 72 ? 9.345 0.776 -3.719 1.00 82.44 72 ALA A O 1
ATOM 554 N N . ALA A 1 73 ? 8.944 -1.417 -3.448 1.00 80.12 73 ALA A N 1
ATOM 555 C CA . ALA A 1 73 ? 7.492 -1.294 -3.527 1.00 80.12 73 ALA A CA 1
ATOM 556 C C . ALA A 1 73 ? 6.922 -0.397 -2.415 1.00 80.12 73 ALA A C 1
ATOM 558 O O . ALA A 1 73 ? 6.123 0.494 -2.698 1.00 80.12 73 ALA A O 1
ATOM 559 N N . GLN A 1 74 ? 7.413 -0.523 -1.178 1.00 86.19 74 GLN A N 1
ATOM 560 C CA . GLN A 1 74 ? 7.015 0.347 -0.062 1.00 86.19 74 GLN A CA 1
ATOM 561 C C . GLN A 1 74 ? 7.348 1.829 -0.313 1.00 86.19 74 GLN A C 1
ATOM 563 O O . GLN A 1 74 ? 6.541 2.710 0.001 1.00 86.19 74 GLN A O 1
ATOM 568 N N . LYS A 1 75 ? 8.503 2.135 -0.929 1.00 87.50 75 LYS A N 1
ATOM 569 C CA . LYS A 1 75 ? 8.825 3.505 -1.376 1.00 87.50 75 LYS A CA 1
ATOM 570 C C . LYS A 1 75 ? 7.796 4.007 -2.392 1.00 87.50 75 LYS A C 1
ATOM 572 O O . LYS A 1 75 ? 7.366 5.160 -2.308 1.00 87.50 75 LYS A O 1
ATOM 577 N N . GLN A 1 76 ? 7.347 3.145 -3.304 1.00 86.56 76 GLN A N 1
ATOM 578 C CA . GLN A 1 76 ? 6.297 3.503 -4.259 1.00 86.56 76 GLN A CA 1
ATOM 579 C C . GLN A 1 76 ? 4.933 3.681 -3.597 1.00 86.56 76 GLN A C 1
ATOM 581 O O . GLN A 1 76 ? 4.213 4.610 -3.955 1.00 86.56 76 GLN A O 1
ATOM 586 N N . TRP A 1 77 ? 4.598 2.895 -2.575 1.00 88.38 77 TRP A N 1
ATOM 587 C CA . TRP A 1 77 ? 3.390 3.123 -1.782 1.00 88.38 77 TRP A CA 1
ATOM 588 C C . TRP A 1 77 ? 3.420 4.489 -1.100 1.00 88.38 77 TRP A C 1
ATOM 590 O O . TRP A 1 77 ? 2.449 5.237 -1.191 1.00 88.38 77 TRP A O 1
ATOM 600 N N . LYS A 1 78 ? 4.550 4.858 -0.479 1.00 88.56 78 LYS A N 1
ATOM 601 C CA . LYS A 1 78 ? 4.741 6.183 0.134 1.00 88.56 78 LYS A CA 1
ATOM 602 C C . LYS A 1 78 ? 4.549 7.302 -0.891 1.00 88.56 78 LYS A C 1
ATOM 604 O O . LYS A 1 78 ? 3.872 8.289 -0.611 1.00 88.56 78 LYS A O 1
ATOM 609 N N . ARG A 1 79 ? 5.098 7.139 -2.096 1.00 88.81 79 ARG A N 1
ATOM 610 C CA . ARG A 1 79 ? 4.931 8.111 -3.182 1.00 88.81 79 ARG A CA 1
ATOM 611 C C . ARG A 1 79 ? 3.484 8.190 -3.678 1.00 88.81 79 ARG A C 1
ATOM 613 O O . ARG A 1 79 ? 2.974 9.296 -3.826 1.00 88.81 79 ARG A O 1
ATOM 620 N N . ALA A 1 80 ? 2.798 7.060 -3.849 1.00 89.50 80 ALA A N 1
ATOM 621 C CA . ALA A 1 80 ? 1.373 7.031 -4.173 1.00 89.50 80 ALA A CA 1
ATOM 622 C C . ALA A 1 80 ? 0.530 7.741 -3.106 1.00 89.50 80 ALA A C 1
ATOM 624 O O . ALA A 1 80 ? -0.310 8.568 -3.450 1.00 89.50 80 ALA A O 1
ATOM 625 N N . LEU A 1 81 ? 0.802 7.490 -1.821 1.00 88.19 81 LEU A N 1
ATOM 626 C CA . LEU A 1 81 ? 0.123 8.126 -0.686 1.00 88.19 81 LEU A CA 1
ATOM 627 C C . LEU A 1 81 ? 0.309 9.655 -0.647 1.00 88.19 81 LEU A C 1
ATOM 629 O O . LEU A 1 81 ? -0.590 10.369 -0.203 1.00 88.19 81 LEU A O 1
ATOM 633 N N . ASN A 1 82 ? 1.433 10.168 -1.154 1.00 86.81 82 ASN A N 1
ATOM 634 C CA . ASN A 1 82 ? 1.653 11.608 -1.329 1.00 86.81 82 ASN A CA 1
ATOM 635 C C . ASN A 1 82 ? 0.974 12.186 -2.585 1.00 86.81 82 ASN A C 1
ATOM 637 O O . ASN A 1 82 ? 0.751 13.397 -2.658 1.00 86.81 82 ASN A O 1
ATOM 641 N N . GLY A 1 83 ? 0.611 11.333 -3.542 1.00 82.94 83 GLY A N 1
ATOM 642 C CA . GLY A 1 83 ? -0.022 11.697 -4.803 1.00 82.94 83 GLY A CA 1
ATOM 643 C C . GLY A 1 83 ? -1.502 12.100 -4.697 1.00 82.94 83 GLY A C 1
ATOM 644 O O . GLY A 1 83 ? -2.034 12.343 -3.602 1.00 82.94 83 GLY A O 1
ATOM 645 N N . PRO A 1 84 ? -2.188 12.206 -5.852 1.00 82.31 84 PRO A N 1
ATOM 646 C CA . PRO A 1 84 ? -3.603 12.541 -5.907 1.00 82.31 84 PRO A CA 1
ATOM 647 C C . PRO A 1 84 ? -4.457 11.451 -5.250 1.00 82.31 84 PRO A C 1
ATOM 649 O O . PRO A 1 84 ? -4.283 10.251 -5.484 1.00 82.31 84 PRO A O 1
ATOM 652 N N . LYS A 1 85 ? -5.419 11.902 -4.444 1.00 84.75 85 LYS A N 1
ATOM 653 C CA . LYS A 1 85 ? -6.367 11.072 -3.698 1.00 84.75 85 LYS A CA 1
ATOM 654 C C . LYS A 1 85 ? -7.722 11.085 -4.394 1.00 84.75 85 LYS A C 1
ATOM 656 O O . LYS A 1 85 ? -8.183 12.138 -4.817 1.00 84.75 85 LYS A O 1
ATOM 661 N N . TYR A 1 86 ? -8.388 9.941 -4.412 1.00 86.62 86 TYR A N 1
ATOM 662 C CA . TYR A 1 86 ? -9.813 9.825 -4.699 1.00 86.62 86 TYR A CA 1
ATOM 663 C C . TYR A 1 86 ? -10.507 9.077 -3.566 1.00 86.62 86 TYR A C 1
ATOM 665 O O . TYR A 1 86 ? -9.929 8.166 -2.975 1.00 86.62 86 TYR A O 1
ATOM 673 N N . THR A 1 87 ? -11.723 9.484 -3.227 1.00 87.31 87 THR A N 1
ATOM 674 C CA . THR A 1 87 ? -12.505 8.858 -2.157 1.00 87.31 87 THR A CA 1
ATOM 675 C C . THR A 1 87 ? -13.691 8.143 -2.789 1.00 87.31 87 THR A C 1
ATOM 677 O O . THR A 1 87 ? -14.427 8.754 -3.554 1.00 87.31 87 THR A O 1
ATOM 680 N N . LYS A 1 88 ? -13.878 6.863 -2.457 1.00 84.06 88 LYS A N 1
ATOM 681 C CA . LYS A 1 88 ? -15.025 6.050 -2.881 1.00 84.06 88 LYS A CA 1
ATOM 682 C C . LYS A 1 88 ? -15.605 5.357 -1.652 1.00 84.06 88 LYS A C 1
ATOM 684 O O . LYS A 1 88 ? -15.017 4.401 -1.144 1.00 84.06 88 LYS A O 1
ATOM 689 N N . GLY A 1 89 ? -16.723 5.874 -1.143 1.00 86.25 89 GLY A N 1
ATOM 690 C CA . GLY A 1 89 ? -17.299 5.435 0.132 1.00 86.25 89 GLY A CA 1
ATOM 691 C C . GLY A 1 89 ? -16.285 5.538 1.279 1.00 86.25 89 GLY A C 1
ATOM 692 O O . GLY A 1 89 ? -15.629 6.563 1.461 1.00 86.25 89 GLY A O 1
ATOM 693 N N . THR A 1 90 ? -16.092 4.446 2.019 1.00 84.81 90 THR A N 1
ATOM 694 C CA . THR A 1 90 ? -15.142 4.354 3.146 1.00 84.81 90 THR A CA 1
ATOM 695 C C . THR A 1 90 ? -13.688 4.109 2.725 1.00 84.81 90 THR A C 1
ATOM 697 O O . THR A 1 90 ? -12.825 3.831 3.561 1.00 84.81 90 THR A O 1
ATOM 700 N N . LYS A 1 91 ? -13.378 4.198 1.427 1.00 85.62 91 LYS A N 1
ATOM 701 C CA . LYS A 1 91 ? -12.041 3.946 0.883 1.00 85.62 91 LYS A CA 1
ATOM 702 C C . LYS A 1 91 ? -11.433 5.231 0.335 1.00 85.62 91 LYS A C 1
ATOM 704 O O . LYS A 1 91 ? -12.076 6.005 -0.370 1.00 85.62 91 LYS A O 1
ATOM 709 N N . ARG A 1 92 ? -10.151 5.425 0.618 1.00 87.75 92 ARG A N 1
ATOM 710 C CA . ARG A 1 92 ? -9.273 6.386 -0.044 1.00 87.75 92 ARG A CA 1
ATOM 711 C C . ARG A 1 92 ? -8.341 5.629 -0.962 1.00 87.75 92 ARG A C 1
ATOM 713 O O . ARG A 1 92 ? -7.620 4.735 -0.532 1.00 87.75 92 ARG A O 1
ATOM 720 N N . ILE A 1 93 ? -8.352 6.020 -2.217 1.00 88.56 93 ILE A N 1
ATOM 721 C CA . ILE A 1 93 ? -7.501 5.472 -3.250 1.00 88.56 93 ILE A CA 1
ATOM 722 C C . ILE A 1 93 ? -6.444 6.519 -3.558 1.00 88.56 93 ILE A C 1
ATOM 724 O O . ILE A 1 93 ? -6.741 7.632 -3.995 1.00 88.56 93 ILE A O 1
ATOM 728 N N . TYR A 1 94 ? -5.205 6.141 -3.312 1.00 88.50 94 TYR A N 1
ATOM 729 C CA . TYR A 1 94 ? -4.022 6.925 -3.604 1.00 88.50 94 TYR A CA 1
ATOM 730 C C . TYR A 1 94 ? -3.319 6.316 -4.802 1.00 88.50 94 TYR A C 1
ATOM 732 O O . TYR A 1 94 ? -3.321 5.094 -4.971 1.00 88.50 94 TYR A O 1
ATOM 740 N N . ARG A 1 95 ? -2.722 7.152 -5.647 1.00 87.81 95 ARG A N 1
ATOM 741 C CA . ARG A 1 95 ? -2.016 6.662 -6.827 1.00 87.81 95 ARG A CA 1
ATOM 742 C C . ARG A 1 95 ? -0.801 7.496 -7.168 1.00 87.81 95 ARG A C 1
ATOM 744 O O . ARG A 1 95 ? -0.724 8.675 -6.834 1.00 87.81 95 ARG A O 1
ATOM 751 N N . SER A 1 96 ? 0.110 6.887 -7.906 1.00 88.50 96 SER A N 1
ATOM 752 C CA . SER A 1 96 ? 1.171 7.597 -8.606 1.00 88.50 96 SER A CA 1
ATOM 753 C C . SER A 1 96 ? 1.500 6.870 -9.909 1.00 88.50 96 SER A C 1
ATOM 755 O O . SER A 1 96 ? 1.230 5.674 -10.043 1.00 88.50 96 SER A O 1
ATOM 757 N N . HIS A 1 97 ? 2.010 7.616 -10.884 1.00 86.12 97 HIS A N 1
ATOM 758 C CA . HIS A 1 97 ? 2.336 7.137 -12.222 1.00 86.12 97 HIS A CA 1
ATOM 759 C C . HIS A 1 97 ? 3.849 7.040 -12.392 1.00 86.12 97 HIS A C 1
ATOM 761 O O . HIS A 1 97 ? 4.594 7.877 -11.881 1.00 86.12 97 HIS A O 1
ATOM 767 N N . TYR A 1 98 ? 4.286 6.008 -13.106 1.00 80.12 98 TYR A N 1
ATOM 768 C CA . TYR A 1 98 ? 5.685 5.621 -13.217 1.00 80.12 98 TYR A CA 1
ATOM 769 C C . TYR A 1 98 ? 5.976 5.058 -14.594 1.00 80.12 98 TYR A C 1
ATOM 771 O O . TYR A 1 98 ? 5.136 4.380 -15.179 1.00 80.12 98 TYR A O 1
ATOM 779 N N . ALA A 1 99 ? 7.195 5.281 -15.062 1.00 80.31 99 ALA A N 1
ATOM 780 C CA . ALA A 1 99 ? 7.775 4.530 -16.159 1.00 80.31 99 ALA A CA 1
ATOM 781 C C . ALA A 1 99 ? 8.697 3.455 -15.568 1.00 80.31 99 ALA A C 1
ATOM 783 O O . ALA A 1 99 ? 9.517 3.764 -14.703 1.00 80.31 99 ALA A O 1
ATOM 784 N N . VAL A 1 100 ? 8.547 2.202 -15.996 1.00 71.25 100 VAL A N 1
ATOM 785 C CA . VAL A 1 100 ? 9.348 1.068 -15.511 1.00 71.25 100 VAL A CA 1
ATOM 786 C C . VAL A 1 100 ? 10.116 0.437 -16.672 1.00 71.25 100 VAL A C 1
ATOM 788 O O . VAL A 1 100 ? 9.583 0.286 -17.771 1.00 71.25 100 VAL A O 1
ATOM 791 N N . GLY A 1 101 ? 11.367 0.052 -16.410 1.00 72.38 101 GLY A N 1
ATOM 792 C CA . GLY A 1 101 ? 12.236 -0.632 -17.368 1.00 72.38 101 GLY A CA 1
ATOM 793 C C . GLY A 1 101 ? 12.783 0.268 -18.482 1.00 72.38 101 GLY A C 1
ATOM 794 O O . GLY A 1 101 ? 12.442 1.446 -18.594 1.00 72.38 101 GLY A O 1
ATOM 795 N N . LYS A 1 102 ? 13.637 -0.312 -19.336 1.00 74.75 102 LYS A N 1
ATOM 796 C CA . LYS A 1 102 ? 14.308 0.400 -20.442 1.00 74.75 102 LYS A CA 1
ATOM 797 C C . LYS A 1 102 ? 13.318 0.992 -21.454 1.00 74.75 102 LYS A C 1
ATOM 799 O O . LYS A 1 102 ? 13.535 2.085 -21.958 1.00 74.75 102 LYS A O 1
ATOM 804 N N . LYS A 1 103 ? 12.190 0.310 -21.680 1.00 79.69 103 LYS A N 1
ATOM 805 C CA . LYS A 1 103 ? 11.113 0.748 -22.588 1.00 79.69 103 LYS A CA 1
ATOM 806 C C . LYS A 1 103 ? 10.183 1.814 -21.983 1.00 79.69 103 LYS A C 1
ATOM 808 O O . LYS A 1 103 ? 9.175 2.150 -22.594 1.00 79.69 103 LYS A O 1
ATOM 813 N N . LYS A 1 104 ? 10.495 2.336 -20.786 1.00 81.88 104 LYS A N 1
ATOM 814 C CA . LYS A 1 104 ? 9.708 3.356 -20.068 1.00 81.88 104 LYS A CA 1
ATOM 815 C C . LYS A 1 104 ? 8.217 3.009 -19.988 1.00 81.88 104 LYS A C 1
ATOM 817 O O . LYS A 1 104 ? 7.346 3.861 -20.173 1.00 81.88 104 LYS A O 1
ATOM 822 N N . GLU A 1 105 ? 7.906 1.750 -19.699 1.00 82.38 105 GLU A N 1
ATOM 823 C CA . GLU A 1 105 ? 6.524 1.294 -19.701 1.00 82.38 105 GLU A CA 1
ATOM 824 C C . GLU A 1 105 ? 5.721 1.980 -18.600 1.00 82.38 105 GLU A C 1
ATOM 826 O O . GLU A 1 105 ? 6.073 1.924 -17.419 1.00 82.38 105 GLU A O 1
ATOM 831 N N . LYS A 1 106 ? 4.597 2.587 -18.982 1.00 85.69 106 LYS A N 1
ATOM 832 C CA . LYS A 1 106 ? 3.708 3.264 -18.041 1.00 85.69 106 LYS A CA 1
ATOM 833 C C . LYS A 1 106 ? 3.088 2.251 -17.073 1.00 85.69 106 LYS A C 1
ATOM 835 O O . LYS A 1 106 ? 2.524 1.225 -17.477 1.00 85.69 106 LYS A O 1
ATOM 840 N N . ARG A 1 107 ? 3.170 2.555 -15.783 1.00 85.81 107 ARG A N 1
ATOM 841 C CA . ARG A 1 107 ? 2.594 1.813 -14.660 1.00 85.81 107 ARG A CA 1
ATOM 842 C C . ARG A 1 107 ? 1.993 2.787 -13.658 1.00 85.81 107 ARG A C 1
ATOM 844 O O . ARG A 1 107 ? 2.463 3.910 -13.496 1.00 85.81 107 ARG A O 1
ATOM 851 N N . THR A 1 108 ? 0.965 2.345 -12.949 1.00 86.81 108 THR A N 1
ATOM 852 C CA . THR A 1 108 ? 0.340 3.112 -11.868 1.00 86.81 108 THR A CA 1
ATOM 853 C C . THR A 1 108 ? 0.417 2.305 -10.580 1.00 86.81 108 THR A C 1
ATOM 855 O O . THR A 1 108 ? -0.161 1.224 -10.522 1.00 86.81 108 THR A O 1
ATOM 858 N N . MET A 1 109 ? 1.099 2.809 -9.547 1.00 87.12 109 MET A N 1
ATOM 859 C CA . MET A 1 109 ? 0.962 2.246 -8.197 1.00 87.12 109 MET A CA 1
ATOM 860 C C . MET A 1 109 ? -0.345 2.751 -7.610 1.00 87.12 109 MET A C 1
ATOM 862 O O . MET A 1 109 ? -0.596 3.957 -7.626 1.00 87.12 109 MET A O 1
ATOM 866 N N . ARG A 1 110 ? -1.154 1.848 -7.068 1.00 85.75 110 ARG A N 1
ATOM 867 C CA . ARG A 1 110 ? -2.419 2.149 -6.403 1.00 85.75 110 ARG A CA 1
ATOM 868 C C . ARG A 1 110 ? -2.355 1.653 -4.977 1.00 85.75 110 ARG A C 1
ATOM 870 O O . ARG A 1 110 ? -2.035 0.496 -4.746 1.00 85.75 110 ARG A O 1
ATOM 877 N N . VAL A 1 111 ? -2.704 2.508 -4.031 1.00 88.44 111 VAL A N 1
ATOM 878 C CA . VAL A 1 111 ? -2.797 2.163 -2.614 1.00 88.44 111 VAL A CA 1
ATOM 879 C C . VAL A 1 111 ? -4.217 2.450 -2.157 1.00 88.44 111 VAL A C 1
ATOM 881 O O . VAL A 1 111 ? -4.663 3.597 -2.170 1.00 88.44 111 VAL A O 1
ATOM 884 N N . ILE A 1 112 ? -4.934 1.401 -1.767 1.00 87.31 112 ILE A N 1
ATOM 885 C CA . ILE A 1 112 ? -6.292 1.499 -1.243 1.00 87.31 112 ILE A CA 1
ATOM 886 C C . ILE A 1 112 ? -6.215 1.452 0.274 1.00 87.31 112 ILE A C 1
ATOM 888 O O . ILE A 1 112 ? -5.727 0.497 0.880 1.00 87.31 112 ILE A O 1
ATOM 892 N N . TYR A 1 113 ? -6.727 2.503 0.884 1.00 85.38 113 TYR A N 1
ATOM 893 C CA . TYR A 1 113 ? -6.649 2.760 2.305 1.00 85.38 113 TYR A CA 1
ATOM 894 C C . TYR A 1 113 ? -8.059 2.950 2.861 1.00 85.38 113 TYR A C 1
ATOM 896 O O . TYR A 1 113 ? -8.885 3.597 2.221 1.00 85.38 113 TYR A O 1
ATOM 904 N N . SER A 1 114 ? -8.367 2.413 4.039 1.00 82.50 114 S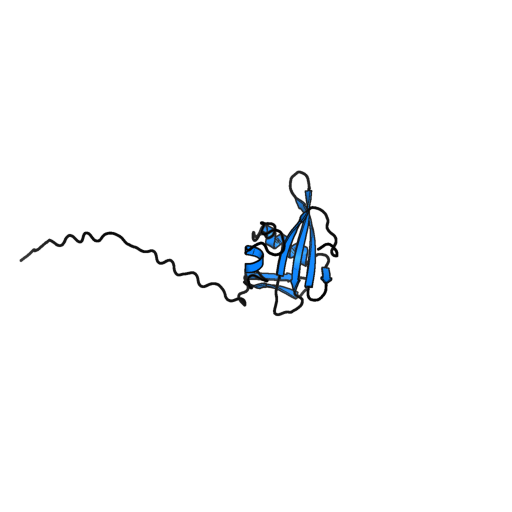ER A N 1
ATOM 905 C CA . SER A 1 114 ? -9.668 2.673 4.667 1.00 82.50 114 SER A CA 1
ATOM 906 C C . SER A 1 114 ? -9.679 4.023 5.394 1.00 82.50 114 SER A C 1
ATOM 908 O O . SER A 1 114 ? -8.694 4.442 6.000 1.00 82.50 114 SER A O 1
ATOM 910 N N . THR A 1 115 ? -10.808 4.729 5.349 1.00 73.25 115 THR A N 1
ATOM 911 C CA . THR A 1 115 ? -11.033 5.940 6.154 1.00 73.25 115 THR A CA 1
ATOM 912 C C . THR A 1 115 ? -11.370 5.631 7.606 1.00 73.25 115 THR A C 1
ATOM 914 O O . THR A 1 115 ? -11.153 6.485 8.467 1.00 73.25 115 THR A O 1
ATOM 917 N N . ASN A 1 116 ? -11.863 4.425 7.891 1.00 72.75 116 ASN A N 1
ATOM 918 C CA . ASN A 1 116 ? -12.079 3.961 9.250 1.00 72.75 116 ASN A CA 1
ATOM 919 C C . ASN A 1 116 ? -10.711 3.773 9.918 1.00 72.75 116 ASN A C 1
ATOM 921 O O . ASN A 1 116 ? -9.939 2.913 9.503 1.00 72.75 116 ASN A O 1
ATOM 925 N N . LYS A 1 117 ? -10.416 4.574 10.952 1.00 56.53 117 LYS A N 1
ATOM 926 C CA . LYS A 1 117 ? -9.121 4.613 11.661 1.00 56.53 117 LYS A CA 1
ATOM 927 C C . LYS A 1 117 ? -8.693 3.254 12.242 1.00 56.53 117 LYS A C 1
ATOM 929 O O . LYS A 1 117 ? -7.509 3.063 12.515 1.00 56.53 117 LYS A O 1
ATOM 934 N N . LYS A 1 118 ? -9.630 2.310 12.409 1.00 60.16 118 LYS A N 1
ATOM 935 C CA . LYS A 1 118 ? -9.358 0.930 12.850 1.00 60.16 118 LYS A CA 1
ATOM 936 C C . LYS A 1 118 ? -8.784 0.045 11.735 1.00 60.16 118 LYS A C 1
ATOM 938 O O . LYS A 1 118 ? -8.096 -0.930 12.020 1.00 60.16 118 LYS A O 1
ATOM 943 N N . ILE A 1 119 ? -9.038 0.391 10.474 1.00 64.62 119 ILE A N 1
ATOM 944 C CA . ILE A 1 119 ? -8.735 -0.423 9.296 1.00 64.62 119 ILE A CA 1
ATOM 945 C C . ILE A 1 119 ? -7.686 0.342 8.477 1.00 64.62 119 ILE A C 1
ATOM 947 O O . ILE A 1 119 ? -7.955 1.412 7.937 1.00 64.62 119 ILE A O 1
ATOM 951 N N . GLY A 1 120 ? -6.455 -0.172 8.463 1.00 77.06 120 GLY A N 1
ATOM 952 C CA . GLY A 1 120 ? -5.309 0.453 7.796 1.00 77.06 120 GLY A CA 1
ATOM 953 C C . GLY A 1 120 ? -5.336 0.298 6.272 1.00 77.06 120 GLY A C 1
ATOM 954 O O . GLY A 1 120 ? -6.393 0.244 5.639 1.00 77.06 120 GLY A O 1
ATOM 955 N N . MET A 1 121 ? -4.152 0.217 5.665 1.00 85.12 121 MET A N 1
ATOM 956 C CA . MET A 1 121 ? -4.031 -0.085 4.237 1.00 85.12 121 MET A CA 1
ATOM 957 C C . MET A 1 121 ? -4.734 -1.413 3.912 1.00 85.12 121 MET A C 1
ATOM 959 O O . MET A 1 121 ? -4.419 -2.448 4.496 1.00 85.12 121 MET A O 1
ATOM 963 N N . ILE A 1 122 ? -5.707 -1.370 3.001 1.00 85.00 122 ILE A N 1
ATOM 964 C CA . ILE A 1 122 ? -6.484 -2.542 2.587 1.00 85.00 122 ILE A CA 1
ATOM 965 C C . ILE A 1 122 ? -5.646 -3.350 1.608 1.00 85.00 122 ILE A C 1
ATOM 967 O O . ILE A 1 122 ? -5.445 -4.540 1.821 1.00 85.00 122 ILE A O 1
ATOM 971 N N . THR A 1 123 ? -5.154 -2.694 0.554 1.00 85.88 123 THR A N 1
ATOM 972 C CA . THR A 1 123 ? -4.388 -3.341 -0.509 1.00 85.88 123 THR A CA 1
ATOM 973 C C . THR A 1 123 ? -3.526 -2.336 -1.281 1.00 85.88 123 THR A C 1
ATOM 975 O O . THR A 1 123 ? -3.815 -1.138 -1.259 1.00 85.88 123 THR A O 1
ATOM 978 N N . ALA A 1 124 ? -2.473 -2.793 -1.961 1.00 85.00 124 ALA A N 1
ATOM 979 C CA . ALA A 1 124 ? -1.598 -1.936 -2.768 1.00 85.00 124 ALA A CA 1
ATOM 980 C C . ALA A 1 124 ? -1.058 -2.667 -4.000 1.00 85.00 124 ALA A C 1
ATOM 982 O O . ALA A 1 124 ? -0.399 -3.683 -3.823 1.00 85.00 124 ALA A O 1
ATOM 983 N N . TYR A 1 125 ? -1.332 -2.189 -5.216 1.00 83.12 125 TYR A N 1
ATOM 984 C CA . TYR A 1 125 ? -0.995 -2.910 -6.445 1.00 83.12 125 TYR A CA 1
ATOM 985 C C . TYR A 1 125 ? -0.553 -2.047 -7.624 1.00 83.12 125 TYR A C 1
ATOM 987 O O . TYR A 1 125 ? -0.942 -0.885 -7.759 1.00 83.12 125 TYR A O 1
ATOM 995 N N . TRP A 1 126 ? 0.209 -2.664 -8.526 1.00 82.62 126 TRP A N 1
ATOM 996 C CA . TRP A 1 126 ? 0.540 -2.117 -9.838 1.00 82.62 126 TRP A CA 1
ATOM 997 C C . TRP A 1 126 ? -0.582 -2.332 -10.859 1.00 82.62 126 TRP A C 1
ATOM 999 O O . TRP A 1 126 ? -1.045 -3.449 -11.075 1.00 82.62 126 TRP A O 1
ATOM 1009 N N . GLY A 1 127 ? -0.979 -1.261 -11.539 1.00 81.81 127 GLY A N 1
ATOM 1010 C CA . GLY A 1 127 ? -1.780 -1.301 -12.759 1.00 81.81 127 GLY A CA 1
ATOM 1011 C C . GLY A 1 127 ? -0.934 -0.981 -13.993 1.00 81.81 127 GLY A C 1
ATOM 1012 O O . GLY A 1 127 ? 0.007 -0.185 -13.919 1.00 81.81 127 GLY A O 1
ATOM 1013 N N . ARG A 1 128 ? -1.262 -1.590 -15.138 1.00 84.38 128 ARG A N 1
ATOM 1014 C CA . ARG A 1 128 ? -0.636 -1.263 -16.430 1.00 84.38 128 ARG A CA 1
ATOM 1015 C C . ARG A 1 128 ? -1.194 0.054 -16.976 1.00 84.38 128 ARG A C 1
ATOM 1017 O O . ARG A 1 128 ? -2.398 0.278 -16.934 1.00 84.38 128 ARG A O 1
ATOM 1024 N N . GLY A 1 129 ? -0.316 0.914 -17.489 1.00 84.88 129 GLY A N 1
ATOM 1025 C CA . GLY A 1 129 ? -0.681 2.224 -18.029 1.00 84.88 129 GLY A CA 1
ATOM 1026 C C . GLY A 1 129 ? -0.871 3.313 -16.969 1.00 84.88 129 GLY A C 1
ATOM 1027 O O . GLY A 1 129 ? -0.640 3.112 -15.772 1.00 84.88 129 GLY A O 1
ATOM 1028 N N . HIS A 1 130 ? -1.278 4.497 -17.428 1.00 85.31 130 HIS A N 1
ATOM 1029 C CA . HIS A 1 130 ? -1.754 5.581 -16.568 1.00 85.31 130 HIS A CA 1
ATOM 1030 C C . HIS A 1 130 ? -3.231 5.368 -16.300 1.00 85.31 130 HIS A C 1
ATOM 1032 O O . HIS A 1 130 ? -4.036 5.467 -17.221 1.00 85.31 130 HIS A O 1
ATOM 1038 N N . ILE A 1 131 ? -3.586 5.078 -15.051 1.00 81.06 131 ILE A N 1
ATOM 1039 C CA . ILE A 1 131 ? -4.977 4.804 -14.727 1.00 81.06 131 ILE A CA 1
ATOM 1040 C C . ILE A 1 131 ? -5.568 5.888 -13.839 1.00 81.06 131 ILE A C 1
ATOM 1042 O O . ILE A 1 131 ? -5.001 6.256 -12.806 1.00 81.06 131 ILE A O 1
ATOM 1046 N N . SER A 1 132 ? -6.725 6.397 -14.257 1.00 77.38 132 SER A N 1
ATOM 1047 C CA . SER A 1 132 ? -7.486 7.391 -13.513 1.00 77.38 132 SER A CA 1
ATOM 1048 C C . SER A 1 132 ? -7.968 6.838 -12.172 1.00 77.38 132 SER A C 1
ATOM 1050 O O . SER A 1 132 ? -8.089 5.631 -11.966 1.00 77.38 132 SER A O 1
ATOM 1052 N N . ALA A 1 133 ? -8.273 7.757 -11.258 1.00 68.62 133 ALA A N 1
ATOM 1053 C CA . ALA A 1 133 ? -8.748 7.430 -9.918 1.00 68.62 133 ALA A CA 1
ATOM 1054 C C . ALA A 1 133 ? -10.073 6.659 -9.901 1.00 68.62 133 ALA A C 1
ATOM 1056 O O . ALA A 1 133 ? -10.258 5.787 -9.061 1.00 68.62 133 ALA A O 1
ATOM 1057 N N . SER A 1 134 ? -10.985 6.999 -10.815 1.00 71.50 134 SER A N 1
ATOM 1058 C CA . SER A 1 134 ? -12.311 6.386 -10.930 1.00 71.50 134 SER A CA 1
ATOM 1059 C C . SER A 1 134 ? -12.256 4.938 -11.417 1.00 71.50 134 SER A C 1
ATOM 1061 O O . SER A 1 134 ? -13.147 4.154 -11.107 1.00 71.50 134 SER A O 1
ATOM 1063 N N . LYS A 1 135 ? -11.193 4.581 -12.147 1.00 73.06 135 LYS A N 1
ATOM 1064 C CA . LYS A 1 135 ? -10.936 3.237 -12.679 1.00 73.06 135 LYS A CA 1
ATOM 1065 C C . LYS A 1 135 ? -10.039 2.397 -11.750 1.00 73.06 135 LYS A C 1
ATOM 1067 O O . LYS A 1 135 ? -9.481 1.387 -12.190 1.00 73.06 135 LYS A O 1
ATOM 1072 N N . CYS A 1 136 ? -9.813 2.848 -10.512 1.00 66.06 136 CYS A N 1
ATOM 1073 C CA . CYS A 1 136 ? -9.036 2.148 -9.482 1.00 66.06 136 CYS A CA 1
ATOM 1074 C C . CYS A 1 136 ? -9.887 1.292 -8.545 1.00 66.06 136 CYS A C 1
ATOM 1076 O O . CYS A 1 136 ? -11.043 1.675 -8.263 1.00 66.06 136 CYS A O 1
#

Secondary structure (DSSP, 8-state):
----------------------PPPPTT-EEEEEEETTEEEEEE--BTTBHHHHHHTTTTTTTSSSS--SHHHHHHHHHHHHS-EEEETTEEEEE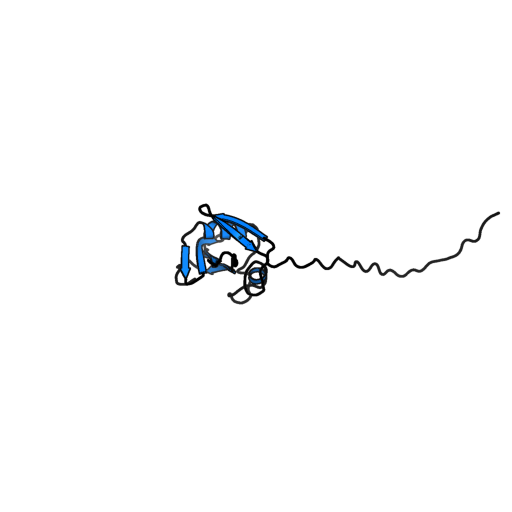EEEEETTTTEEEEEEEEEESSTTS-EEEEEEEES---GGG-

Organism: Brevibacterium aurantiacum (NCBI:txid273384)

pLDDT: mean 74.37, std 15.88, range [33.31, 89.5]

Sequence (136 aa):
MLAACAILFTGVGLSADIQPVEAKPKSSTVMWSAKIKGKTAILRYGTKNWGYTHIKRGGTHGRKFNHELTRAAQKQWKRALNGPKYTKGTKRIYRSHYAVGKKKEKRTMRVIYSTNKKIGMITAYWGRGHISASKC

Radius of gyration: 23.73 Å; chains: 1; bounding box: 59×66×65 Å

Foldseek 3Di:
DDDDDDDPPPPDDDPPPPPPPPPQDDQAAWPDWDQAPNDIATFGSHDCQFGPVVLVQPHPDPSDDQSPPDPVLVVQVNVQSNADWDDDPQKIKGKDWFQDDPVRFIKMWIWIAGNPPSGGTGTIGIDGHDDDPVRD